Protein AF-A0A6A6K4L9-F1 (afdb_monomer_lite)

Structure (mmCIF, N/CA/C/O backbone):
data_AF-A0A6A6K4L9-F1
#
_entry.id   AF-A0A6A6K4L9-F1
#
loop_
_atom_site.group_PDB
_atom_site.id
_atom_site.type_symbol
_atom_site.label_atom_id
_atom_site.label_alt_id
_atom_site.label_comp_id
_atom_site.label_asym_id
_atom_site.label_entity_id
_atom_site.label_seq_id
_atom_site.pdbx_PDB_ins_code
_atom_site.Cartn_x
_atom_site.Cartn_y
_atom_site.Cartn_z
_atom_site.occupancy
_atom_site.B_iso_or_equiv
_atom_site.auth_seq_id
_atom_site.auth_comp_id
_atom_site.auth_asym_id
_atom_site.auth_atom_id
_atom_site.pdbx_PDB_model_num
ATOM 1 N N . MET A 1 1 ? -14.855 10.823 -20.346 1.00 33.44 1 MET A N 1
ATOM 2 C CA . MET A 1 1 ? -15.970 9.843 -20.300 1.00 33.44 1 MET A CA 1
ATOM 3 C C . MET A 1 1 ? -15.450 8.414 -20.137 1.00 33.44 1 MET A C 1
ATOM 5 O O . MET A 1 1 ? -16.093 7.649 -19.438 1.00 33.44 1 MET A O 1
ATOM 9 N N . GLU A 1 2 ? -14.275 8.076 -20.689 1.00 29.47 2 GLU A N 1
ATOM 10 C CA . GLU A 1 2 ? -13.601 6.783 -20.454 1.00 29.47 2 GLU A CA 1
ATOM 11 C C . GLU A 1 2 ? -12.981 6.641 -19.047 1.00 29.47 2 GLU A C 1
ATOM 13 O O . GLU A 1 2 ? -13.085 5.568 -18.462 1.00 29.47 2 GLU A O 1
ATOM 18 N N . GLU A 1 3 ? -12.452 7.716 -18.442 1.00 28.66 3 GLU A N 1
ATOM 19 C CA . GLU A 1 3 ? -11.963 7.697 -17.043 1.00 28.66 3 GLU A CA 1
ATOM 20 C C . GLU A 1 3 ? -13.057 7.320 -16.032 1.00 28.66 3 GLU A C 1
ATOM 22 O O . GLU A 1 3 ? -12.840 6.478 -15.167 1.00 28.66 3 GLU A O 1
ATOM 27 N N . LEU A 1 4 ? -14.272 7.866 -16.178 1.00 27.19 4 LEU A N 1
ATOM 28 C CA . LEU A 1 4 ? -15.389 7.552 -15.278 1.00 27.19 4 LEU A CA 1
ATOM 29 C C . LEU A 1 4 ? -15.864 6.098 -15.396 1.00 27.19 4 LEU A C 1
ATOM 31 O O . LEU A 1 4 ? -16.316 5.530 -14.407 1.00 27.19 4 LEU A O 1
ATOM 35 N N . MET A 1 5 ? -15.759 5.482 -16.577 1.00 29.97 5 MET A N 1
ATOM 36 C CA . MET A 1 5 ? -16.158 4.084 -16.770 1.00 29.97 5 MET A CA 1
ATOM 37 C C . MET A 1 5 ? -15.134 3.115 -16.158 1.00 29.97 5 MET A C 1
ATOM 39 O O . MET A 1 5 ? -15.512 2.055 -15.659 1.00 29.97 5 MET A O 1
ATOM 43 N N . MET A 1 6 ? -13.853 3.499 -16.138 1.00 38.72 6 MET A N 1
ATOM 44 C CA . MET A 1 6 ? -12.789 2.741 -15.475 1.00 38.72 6 MET A CA 1
ATOM 45 C C . MET A 1 6 ? -12.936 2.808 -13.948 1.00 38.72 6 MET A C 1
ATOM 47 O O . MET A 1 6 ? -12.938 1.769 -13.293 1.00 38.72 6 MET A O 1
ATOM 51 N N . VAL A 1 7 ? -13.187 4.004 -13.398 1.00 37.19 7 VAL A N 1
ATOM 52 C CA . VAL A 1 7 ? -13.438 4.219 -11.960 1.00 37.19 7 VAL A CA 1
ATOM 53 C C . VAL A 1 7 ? -14.695 3.475 -11.489 1.00 37.19 7 VAL A C 1
ATOM 55 O O . VAL A 1 7 ? -14.674 2.839 -10.437 1.00 37.19 7 VAL A O 1
ATOM 58 N N . LEU A 1 8 ? -15.775 3.467 -12.281 1.00 33.19 8 LEU A N 1
ATOM 59 C CA . LEU A 1 8 ? -17.018 2.770 -11.924 1.00 33.19 8 LEU A CA 1
ATOM 60 C C . LEU A 1 8 ? -16.868 1.237 -11.934 1.00 33.19 8 LEU A C 1
ATOM 62 O O . LEU A 1 8 ? -17.385 0.567 -11.039 1.00 33.19 8 LEU A O 1
ATOM 66 N N . ASN A 1 9 ? -16.123 0.677 -12.895 1.00 36.53 9 ASN A N 1
ATOM 67 C CA . ASN A 1 9 ? -15.806 -0.757 -12.910 1.00 36.53 9 ASN A CA 1
ATOM 68 C C . ASN A 1 9 ? -14.891 -1.159 -11.742 1.00 36.53 9 ASN A C 1
ATOM 70 O O . ASN A 1 9 ? -15.032 -2.256 -11.208 1.00 36.53 9 ASN A O 1
ATOM 74 N N . MET A 1 10 ? -13.994 -0.271 -11.306 1.00 43.19 10 MET A N 1
ATOM 75 C CA . MET A 1 10 ? -13.087 -0.510 -10.180 1.00 43.19 10 MET A CA 1
ATOM 76 C C . MET A 1 10 ? -13.813 -0.457 -8.822 1.00 43.19 10 MET A C 1
ATOM 78 O O . MET A 1 10 ? -13.573 -1.306 -7.966 1.00 43.19 10 MET A O 1
ATOM 82 N N . ILE A 1 11 ? -14.774 0.462 -8.653 1.00 41.47 11 ILE A N 1
ATOM 83 C CA . ILE A 1 11 ? -15.661 0.526 -7.474 1.00 41.47 11 ILE A CA 1
ATOM 84 C C . ILE A 1 11 ? -16.510 -0.753 -7.344 1.00 41.47 11 ILE A C 1
ATOM 86 O O . ILE A 1 11 ? -16.701 -1.258 -6.236 1.00 41.47 11 ILE A O 1
ATOM 90 N N . LEU A 1 12 ? -16.987 -1.318 -8.461 1.00 36.97 12 LEU A N 1
ATOM 91 C CA . LEU A 1 12 ? -17.800 -2.541 -8.450 1.00 36.97 12 LEU A CA 1
ATOM 92 C C . LEU A 1 12 ? -17.014 -3.773 -7.956 1.00 36.97 12 LEU A C 1
ATOM 94 O O . LEU A 1 12 ? -17.579 -4.614 -7.260 1.00 36.97 12 LEU A O 1
ATOM 98 N N . VAL A 1 13 ? -15.713 -3.864 -8.266 1.00 43.78 13 VAL A N 1
ATOM 99 C CA . VAL A 1 13 ? -14.834 -4.950 -7.784 1.00 43.78 13 VAL A CA 1
ATOM 100 C C . VAL A 1 13 ? -14.577 -4.829 -6.276 1.00 43.78 13 VAL A C 1
ATOM 102 O O . VAL A 1 13 ? -14.585 -5.836 -5.571 1.00 43.78 13 VAL A O 1
ATOM 105 N N . VAL A 1 14 ? -14.420 -3.606 -5.760 1.00 45.56 14 VAL A N 1
ATOM 106 C CA . VAL A 1 14 ? -14.185 -3.349 -4.328 1.00 45.56 14 VAL A CA 1
ATOM 107 C C . VAL A 1 14 ? -15.417 -3.687 -3.475 1.00 45.56 14 VAL A C 1
ATOM 109 O O . VAL A 1 14 ? -15.276 -4.343 -2.440 1.00 45.56 14 VAL A O 1
ATOM 112 N N . LEU A 1 15 ? -16.631 -3.350 -3.933 1.00 39.84 15 LEU A N 1
ATOM 113 C CA . LEU A 1 15 ? -17.889 -3.653 -3.225 1.00 39.84 15 LEU A CA 1
ATOM 114 C C . LEU A 1 15 ? -18.122 -5.158 -2.974 1.00 39.84 15 LEU A C 1
ATOM 116 O O . LEU A 1 15 ? -18.840 -5.514 -2.043 1.00 39.84 15 LEU A O 1
ATOM 120 N N . LEU A 1 16 ? -17.512 -6.047 -3.767 1.00 38.16 16 LEU A N 1
ATOM 121 C CA . LEU A 1 16 ? -17.666 -7.503 -3.633 1.00 38.16 16 LEU A CA 1
ATOM 122 C C . LEU A 1 16 ? -16.711 -8.147 -2.608 1.00 38.16 16 LEU A C 1
ATOM 124 O O . LEU A 1 16 ? -16.861 -9.329 -2.306 1.00 38.16 16 LEU A O 1
ATOM 128 N N . SER A 1 17 ? -15.739 -7.405 -2.067 1.00 46.94 17 SER A N 1
ATOM 129 C CA . SER A 1 17 ? -14.622 -7.963 -1.280 1.00 46.94 17 SER A CA 1
ATOM 130 C C . SER A 1 17 ? -14.788 -7.907 0.250 1.00 46.94 17 SER A C 1
ATOM 132 O O . SER A 1 17 ? -13.846 -8.201 0.984 1.00 46.94 17 SER A O 1
ATOM 134 N N . ILE A 1 18 ? -15.995 -7.609 0.752 1.00 48.50 18 ILE A N 1
ATOM 135 C CA . ILE A 1 18 ? -16.326 -7.553 2.191 1.00 48.50 18 ILE A CA 1
ATOM 136 C C . ILE A 1 18 ? -16.447 -8.976 2.785 1.00 48.50 18 ILE A C 1
ATOM 138 O O . ILE A 1 18 ? -17.523 -9.426 3.176 1.00 48.50 18 ILE A O 1
ATOM 142 N N . SER A 1 19 ? -15.346 -9.728 2.843 1.00 43.16 19 SER A N 1
ATOM 143 C CA . SER A 1 19 ? -15.259 -10.971 3.621 1.00 43.16 19 SER A CA 1
ATOM 144 C C . SER A 1 19 ? -13.890 -11.105 4.292 1.00 43.16 19 SER A C 1
ATOM 146 O O . SER A 1 19 ? -12.945 -10.424 3.911 1.00 43.16 19 SER A O 1
ATOM 148 N N . LEU A 1 20 ? -13.812 -11.974 5.305 1.00 42.41 20 LEU A N 1
ATOM 149 C CA . LEU A 1 20 ? -12.766 -12.083 6.338 1.00 42.41 20 LEU A CA 1
ATOM 150 C C . LEU A 1 20 ? -11.293 -12.106 5.863 1.00 42.41 20 LEU A C 1
ATOM 152 O O . LEU A 1 20 ? -10.407 -11.939 6.696 1.00 42.41 20 LEU A O 1
ATOM 156 N N . GLN A 1 21 ? -11.032 -12.300 4.568 1.00 51.22 21 GLN A N 1
ATOM 157 C CA . GLN A 1 21 ? -9.747 -12.105 3.891 1.00 51.22 21 GLN A CA 1
ATOM 158 C C . GLN A 1 21 ? -10.037 -11.535 2.493 1.00 51.22 21 GLN A C 1
ATOM 160 O O . GLN A 1 21 ? -10.567 -12.238 1.630 1.00 51.22 21 GLN A O 1
ATOM 165 N N . ALA A 1 22 ? -9.740 -10.254 2.267 1.00 57.28 22 ALA A N 1
ATOM 166 C CA . ALA A 1 22 ? -9.956 -9.624 0.968 1.00 57.28 22 ALA A CA 1
ATOM 167 C C . ALA A 1 22 ? -8.734 -9.864 0.072 1.00 57.28 22 ALA A C 1
ATOM 169 O O . ALA A 1 22 ? -7.631 -9.408 0.375 1.00 57.28 22 ALA A O 1
ATOM 170 N N . PHE A 1 23 ? -8.943 -10.580 -1.032 1.00 55.31 23 PHE A N 1
ATOM 171 C CA . PHE A 1 23 ? -7.978 -10.726 -2.117 1.00 55.31 23 PHE A CA 1
ATOM 172 C C . PHE A 1 23 ? -8.518 -10.025 -3.359 1.00 55.31 23 PHE A C 1
ATOM 174 O O . PHE A 1 23 ? -9.640 -10.299 -3.785 1.00 55.31 23 PHE A O 1
ATOM 181 N N . SER A 1 24 ? -7.703 -9.157 -3.955 1.00 59.72 24 SER A N 1
ATOM 182 C CA . SER A 1 24 ? -7.947 -8.642 -5.302 1.00 59.72 24 SER A CA 1
ATOM 183 C C . SER A 1 24 ? -6.915 -9.213 -6.268 1.00 59.72 24 SER A C 1
ATOM 185 O O . SER A 1 24 ? -5.708 -9.146 -6.005 1.00 59.72 24 SER A O 1
ATOM 187 N N . GLN A 1 25 ? -7.398 -9.789 -7.373 1.00 65.19 25 GLN A N 1
ATOM 188 C CA . GLN A 1 25 ? -6.565 -10.259 -8.475 1.00 65.19 25 GLN A CA 1
ATOM 189 C C . GLN A 1 25 ? -6.545 -9.211 -9.574 1.00 65.19 25 GLN A C 1
ATOM 191 O O . GLN A 1 25 ? -7.585 -8.885 -10.147 1.00 65.19 25 GLN A O 1
ATOM 196 N N . VAL A 1 26 ? -5.354 -8.743 -9.928 1.00 64.19 26 VAL A N 1
ATOM 197 C CA . VAL A 1 26 ? -5.185 -7.884 -11.100 1.00 64.19 26 VAL A CA 1
ATOM 198 C C . VAL A 1 26 ? -4.485 -8.695 -12.185 1.00 64.19 26 VAL A C 1
ATOM 200 O O . VAL A 1 26 ? -3.358 -9.153 -11.986 1.00 64.19 26 VAL A O 1
ATOM 203 N N . ALA A 1 27 ? -5.171 -8.917 -13.312 1.00 64.12 27 ALA A N 1
ATOM 204 C CA . ALA A 1 27 ? -4.616 -9.602 -14.480 1.00 64.12 27 ALA A CA 1
ATOM 205 C C . ALA A 1 27 ? -3.610 -8.687 -15.182 1.00 64.12 27 ALA A C 1
ATOM 207 O O . ALA A 1 27 ? -3.956 -7.575 -15.587 1.00 64.12 27 ALA A O 1
ATOM 208 N N . ILE A 1 28 ? -2.356 -9.131 -15.288 1.00 70.06 28 ILE A N 1
ATOM 209 C CA . ILE A 1 28 ? -1.252 -8.277 -15.719 1.00 70.06 28 ILE A CA 1
ATOM 210 C C . ILE A 1 28 ? -0.238 -9.067 -16.566 1.00 70.06 28 ILE A C 1
ATOM 212 O O . ILE A 1 28 ? -0.044 -10.266 -16.386 1.00 70.06 28 ILE A O 1
ATOM 216 N N . ALA A 1 29 ? 0.430 -8.394 -17.508 1.00 67.62 29 ALA A N 1
ATOM 217 C CA . ALA A 1 29 ? 1.485 -8.988 -18.320 1.00 67.62 29 ALA A CA 1
ATOM 218 C C . ALA A 1 29 ? 2.758 -9.281 -17.499 1.00 67.62 29 ALA A C 1
ATOM 220 O O . ALA A 1 29 ? 3.308 -8.408 -16.825 1.00 67.62 29 ALA A O 1
ATOM 221 N N . ILE A 1 30 ? 3.265 -10.512 -17.612 1.00 71.06 30 ILE A N 1
ATOM 222 C CA . ILE A 1 30 ? 4.522 -10.942 -16.981 1.00 71.06 30 ILE A CA 1
ATOM 223 C C . ILE A 1 30 ? 5.676 -10.054 -17.443 1.00 71.06 30 ILE A C 1
ATOM 225 O O . ILE A 1 30 ? 5.756 -9.647 -18.606 1.00 71.06 30 ILE A O 1
ATOM 229 N N . GLY A 1 31 ? 6.592 -9.766 -16.520 1.00 72.75 31 GLY A N 1
ATOM 230 C CA . GLY A 1 31 ? 7.788 -8.996 -16.824 1.00 72.75 31 GLY A CA 1
ATOM 231 C C . GLY A 1 31 ? 7.480 -7.550 -17.185 1.00 72.75 31 GLY A C 1
ATOM 232 O O . GLY A 1 31 ? 8.300 -6.951 -17.861 1.00 72.75 31 GLY A O 1
ATOM 233 N N . HIS A 1 32 ? 6.320 -7.024 -16.768 1.00 79.12 32 HIS A N 1
ATOM 234 C CA . HIS A 1 32 ? 5.958 -5.610 -16.838 1.00 79.12 32 HIS A CA 1
ATOM 235 C C . HIS A 1 32 ? 6.014 -4.961 -15.445 1.00 79.12 32 HIS A C 1
ATOM 237 O O . HIS A 1 32 ? 5.846 -5.638 -14.427 1.00 79.12 32 HIS A O 1
ATOM 243 N N . GLN A 1 33 ? 6.297 -3.655 -15.393 1.00 84.62 33 GLN A N 1
ATOM 244 C CA . GLN A 1 33 ? 6.251 -2.859 -14.161 1.00 84.62 33 GLN A CA 1
ATOM 245 C C . GLN A 1 33 ? 4.900 -2.166 -14.051 1.00 84.62 33 GLN A C 1
ATOM 247 O O . GLN A 1 33 ? 4.417 -1.588 -15.026 1.00 84.62 33 GLN A O 1
ATOM 252 N N . PHE A 1 34 ? 4.322 -2.205 -12.856 1.00 86.19 34 PHE A N 1
ATOM 253 C CA . PHE A 1 34 ? 3.054 -1.557 -12.549 1.00 86.19 34 PHE A CA 1
ATOM 254 C C . PHE A 1 34 ? 3.202 -0.664 -11.325 1.00 86.19 34 PHE A C 1
ATOM 256 O O . PHE A 1 34 ? 3.826 -1.066 -10.343 1.00 86.19 34 PHE A O 1
ATOM 263 N N . LEU A 1 35 ? 2.623 0.534 -11.399 1.00 89.12 35 LEU A N 1
ATOM 264 C CA . LEU A 1 35 ? 2.327 1.363 -10.240 1.00 89.12 35 LEU A CA 1
ATOM 265 C C . LEU A 1 35 ? 1.019 0.856 -9.642 1.00 89.12 35 LEU A C 1
ATOM 267 O O . LEU A 1 35 ? -0.033 0.988 -10.265 1.00 89.12 35 LEU A O 1
ATOM 271 N N . PHE A 1 36 ? 1.097 0.286 -8.450 1.00 91.06 36 PHE A N 1
ATOM 272 C CA . PHE A 1 36 ? -0.063 -0.026 -7.636 1.00 91.06 36 PHE A CA 1
ATOM 273 C C . PHE A 1 36 ? -0.340 1.131 -6.683 1.00 91.06 36 PHE A C 1
ATOM 275 O O . PHE A 1 36 ? 0.576 1.589 -5.998 1.00 91.06 36 PHE A O 1
ATOM 282 N N . ARG A 1 37 ? -1.600 1.566 -6.609 1.00 92.44 37 ARG A N 1
ATOM 283 C CA . ARG A 1 37 ? -2.088 2.547 -5.631 1.00 92.44 37 ARG A CA 1
ATOM 284 C C . ARG A 1 37 ? -3.274 1.942 -4.888 1.00 92.44 37 ARG A C 1
ATOM 286 O O . ARG A 1 37 ? -4.321 1.701 -5.482 1.00 92.44 37 ARG A O 1
ATOM 293 N N . ALA A 1 38 ? -3.087 1.665 -3.602 1.00 92.06 38 ALA A N 1
ATOM 294 C CA . ALA A 1 38 ? -4.145 1.208 -2.709 1.00 92.06 38 ALA A CA 1
ATOM 295 C C . ALA A 1 38 ? -4.655 2.400 -1.891 1.00 92.06 38 ALA A C 1
ATOM 297 O O . ALA A 1 38 ? -3.873 3.035 -1.179 1.00 92.06 38 ALA A O 1
ATOM 298 N N . GLY A 1 39 ? -5.941 2.719 -2.033 1.00 89.88 39 GLY A N 1
ATOM 299 C CA . GLY A 1 39 ? -6.604 3.833 -1.362 1.00 89.88 39 GLY A CA 1
ATOM 300 C C . GLY A 1 39 ? -7.532 3.369 -0.244 1.00 89.88 39 GLY A C 1
ATOM 301 O O . GLY A 1 39 ? -8.292 2.409 -0.400 1.00 89.88 39 GLY A O 1
ATOM 302 N N . PHE A 1 40 ? -7.491 4.088 0.875 1.00 88.12 40 PHE A N 1
ATOM 303 C CA . PHE A 1 40 ? -8.233 3.776 2.091 1.00 88.12 40 PHE A CA 1
ATOM 304 C C . PHE A 1 40 ? -8.959 5.015 2.607 1.00 88.12 40 PHE A C 1
ATOM 306 O O . PHE A 1 40 ? -8.341 5.988 3.034 1.00 88.12 40 PHE A O 1
ATOM 313 N N . TYR A 1 41 ? -10.286 4.956 2.608 1.00 87.50 41 TYR A N 1
ATOM 314 C CA . TYR A 1 41 ? -11.161 5.924 3.251 1.00 87.50 41 TYR A CA 1
ATOM 315 C C . TYR A 1 41 ? -12.196 5.177 4.094 1.00 87.50 41 TYR A C 1
ATOM 317 O O . TYR A 1 41 ? -13.069 4.501 3.551 1.00 87.50 41 TYR A O 1
ATOM 325 N N . TYR A 1 42 ? -12.081 5.259 5.424 1.00 84.94 42 TYR A N 1
ATOM 326 C CA . TYR A 1 42 ? -12.941 4.478 6.321 1.00 84.94 42 TYR A CA 1
ATOM 327 C C . TYR A 1 42 ? -14.414 4.886 6.208 1.00 84.94 42 TYR A C 1
ATOM 329 O O . TYR A 1 42 ? -15.289 4.024 6.195 1.00 84.94 42 TYR A O 1
ATOM 337 N N . GLY A 1 43 ? -14.703 6.192 6.145 1.00 82.75 43 GLY A N 1
ATOM 338 C CA . GLY A 1 43 ? -16.059 6.720 5.944 1.00 82.75 43 GLY A CA 1
ATOM 339 C C . GLY A 1 43 ? -17.119 6.235 6.943 1.00 82.75 43 GLY A C 1
ATOM 340 O O . GLY A 1 43 ? -18.305 6.422 6.692 1.00 82.75 43 GLY A O 1
ATOM 341 N N . ASN A 1 44 ? -16.711 5.596 8.047 1.00 84.00 44 ASN A N 1
ATOM 342 C CA . ASN A 1 44 ? -17.589 4.888 8.974 1.00 84.00 44 ASN A CA 1
ATOM 343 C C . ASN A 1 44 ? -18.531 3.876 8.284 1.00 84.00 44 ASN A C 1
ATOM 345 O O . ASN A 1 44 ? -19.716 3.809 8.611 1.00 84.00 44 ASN A O 1
ATOM 349 N N . TYR A 1 45 ? -18.019 3.104 7.316 1.00 80.25 45 TYR A N 1
ATOM 350 C CA . TYR A 1 45 ? -18.832 2.201 6.484 1.00 80.25 45 TYR A CA 1
ATOM 351 C C . TYR A 1 45 ? -19.624 1.142 7.278 1.00 80.25 45 TYR A C 1
ATOM 353 O O . TYR A 1 45 ? -20.657 0.668 6.808 1.00 80.25 45 TYR A O 1
ATOM 361 N N . ASP A 1 46 ? -19.146 0.766 8.467 1.00 82.12 46 ASP A N 1
ATOM 362 C CA . ASP A 1 46 ? -19.738 -0.246 9.352 1.00 82.12 46 ASP A CA 1
ATOM 363 C C . ASP A 1 46 ? -20.549 0.354 10.516 1.00 82.12 46 ASP A C 1
ATOM 365 O O . ASP A 1 46 ? -21.140 -0.380 11.308 1.00 82.12 46 ASP A O 1
ATOM 369 N N . GLY A 1 47 ? -20.592 1.685 10.636 1.00 87.44 47 GLY A N 1
ATOM 370 C CA . GLY A 1 47 ? -21.289 2.389 11.710 1.00 87.44 47 GLY A CA 1
ATOM 371 C C . GLY A 1 47 ? -20.634 2.281 13.094 1.00 87.44 47 GLY A C 1
ATOM 372 O O . GLY A 1 47 ? -21.216 2.770 14.064 1.00 87.44 47 GLY A O 1
ATOM 373 N N . LEU A 1 48 ? -19.446 1.680 13.221 1.00 89.00 48 LEU A N 1
ATOM 374 C CA . LEU A 1 48 ? -18.793 1.443 14.516 1.00 89.00 48 LEU A CA 1
ATOM 375 C C . LEU A 1 48 ? -17.962 2.629 15.013 1.00 89.00 48 LEU A C 1
ATOM 377 O O . LEU A 1 48 ? -17.577 2.662 16.181 1.00 89.00 48 LEU A O 1
ATOM 381 N N . SER A 1 49 ? -17.679 3.605 14.146 1.00 88.56 49 SER A N 1
ATOM 382 C CA . SER A 1 49 ? -16.784 4.741 14.415 1.00 88.56 49 SER A CA 1
ATOM 383 C C . SER A 1 49 ? -15.418 4.309 14.961 1.00 88.56 49 SER A C 1
ATOM 385 O O . SER A 1 49 ? -14.783 5.036 15.727 1.00 88.56 49 SER A O 1
ATOM 387 N N . LYS A 1 50 ? -14.966 3.112 14.576 1.00 88.75 50 LYS A N 1
ATOM 388 C CA . LYS A 1 50 ? -13.719 2.501 15.028 1.00 88.75 50 LYS A CA 1
ATOM 389 C C . LYS A 1 50 ? -12.911 2.063 13.801 1.00 88.75 50 LYS A C 1
ATOM 391 O O . LYS A 1 50 ? -12.999 0.902 13.405 1.00 88.75 50 LYS A O 1
ATOM 396 N N . PRO A 1 51 ? -12.134 2.979 13.195 1.00 88.38 51 PRO A N 1
ATOM 397 C CA . PRO A 1 51 ? -11.311 2.656 12.039 1.00 88.38 51 PRO A CA 1
ATOM 398 C C . PRO A 1 51 ? -10.313 1.532 12.378 1.00 88.38 51 PRO A C 1
ATOM 400 O O . PRO A 1 51 ? -9.615 1.654 13.389 1.00 88.38 51 PRO A O 1
ATOM 403 N N . PRO A 1 52 ? -10.231 0.466 11.565 1.00 90.50 52 PRO A N 1
ATOM 404 C CA . PRO A 1 52 ? -9.360 -0.673 11.827 1.00 90.50 52 PRO A CA 1
ATOM 405 C C . PRO A 1 52 ? -7.900 -0.422 11.427 1.00 90.50 52 PRO A C 1
ATOM 407 O O . PRO A 1 52 ? -7.600 0.444 10.599 1.00 90.50 52 PRO A O 1
ATOM 410 N N . SER A 1 53 ? -6.999 -1.245 11.957 1.00 92.69 53 SER A N 1
ATOM 411 C CA . SER A 1 53 ? -5.604 -1.338 11.507 1.00 92.69 53 SER A CA 1
ATOM 412 C C . SER A 1 53 ? -5.330 -2.735 10.953 1.00 92.69 53 SER A C 1
ATOM 414 O O . SER A 1 53 ? -5.824 -3.723 11.495 1.00 92.69 53 SER A O 1
ATOM 416 N N . PHE A 1 54 ? -4.568 -2.833 9.866 1.00 93.06 54 PHE A N 1
ATOM 417 C CA . PHE A 1 54 ? -4.288 -4.104 9.186 1.00 93.06 54 PHE A CA 1
ATOM 418 C C . PHE A 1 54 ? -3.031 -4.015 8.318 1.00 93.06 54 PHE A C 1
ATOM 420 O O . PHE A 1 54 ? -2.553 -2.925 7.999 1.00 93.06 54 PHE A O 1
ATOM 427 N N . ASN A 1 55 ? -2.482 -5.165 7.935 1.00 95.06 55 ASN A N 1
ATOM 428 C CA . ASN A 1 55 ? -1.360 -5.229 7.006 1.00 95.06 55 ASN A CA 1
ATOM 429 C C . ASN A 1 55 ? -1.869 -5.302 5.564 1.00 95.06 55 ASN A C 1
ATOM 431 O O . ASN A 1 55 ? -2.877 -5.937 5.264 1.00 95.06 55 ASN A O 1
ATOM 435 N N . LEU A 1 56 ? -1.148 -4.645 4.669 1.00 94.56 56 LEU A N 1
ATOM 436 C CA . LEU A 1 56 ? -1.322 -4.707 3.230 1.00 94.56 56 LEU A CA 1
ATOM 437 C C . LEU A 1 56 ? -0.167 -5.524 2.658 1.00 94.56 56 LEU A C 1
ATOM 439 O O . LEU A 1 56 ? 0.998 -5.260 2.967 1.00 94.56 56 LEU A O 1
ATOM 443 N N . GLU A 1 57 ? -0.482 -6.492 1.807 1.00 93.69 57 GLU A N 1
ATOM 444 C CA . GLU A 1 57 ? 0.506 -7.364 1.180 1.00 93.69 57 GLU A CA 1
ATOM 445 C C . GLU A 1 57 ? 0.301 -7.464 -0.330 1.00 93.69 57 GLU A C 1
ATOM 447 O O . GLU A 1 57 ? -0.821 -7.351 -0.828 1.00 93.69 57 GLU A O 1
ATOM 452 N N . ILE A 1 58 ? 1.391 -7.736 -1.053 1.00 89.69 58 ILE A N 1
ATOM 453 C CA . ILE A 1 58 ? 1.370 -8.114 -2.468 1.00 89.69 58 ILE A CA 1
ATOM 454 C C . ILE A 1 58 ? 2.113 -9.439 -2.678 1.00 89.69 58 ILE A C 1
ATOM 456 O O . ILE A 1 58 ? 3.261 -9.605 -2.260 1.00 89.69 58 ILE A O 1
ATOM 460 N N . ASP A 1 59 ? 1.461 -10.415 -3.304 1.00 87.31 59 ASP A N 1
ATOM 461 C CA . ASP A 1 59 ? 1.969 -11.779 -3.505 1.00 87.31 59 ASP A CA 1
ATOM 462 C C . ASP A 1 59 ? 2.539 -12.420 -2.216 1.00 87.31 59 ASP A C 1
ATOM 464 O O . ASP A 1 59 ? 3.552 -13.124 -2.261 1.00 87.31 59 ASP A O 1
ATOM 468 N N . GLY A 1 60 ? 1.929 -12.133 -1.058 1.00 88.31 60 GLY A N 1
ATOM 469 C CA . GLY A 1 60 ? 2.390 -12.594 0.262 1.00 88.31 60 GLY A CA 1
ATOM 470 C C . GLY A 1 60 ? 3.635 -11.877 0.803 1.00 88.31 60 GLY A C 1
ATOM 471 O O . GLY A 1 60 ? 4.292 -12.385 1.707 1.00 88.31 60 GLY A O 1
ATOM 472 N N . ASN A 1 61 ? 4.010 -10.730 0.227 1.00 90.75 61 ASN A N 1
ATOM 473 C CA . ASN A 1 61 ? 5.082 -9.869 0.726 1.00 90.75 61 ASN A CA 1
ATOM 474 C C . ASN A 1 61 ? 4.480 -8.620 1.364 1.00 90.75 61 ASN A C 1
ATOM 476 O O . ASN A 1 61 ? 3.600 -7.988 0.779 1.00 90.75 61 ASN A O 1
ATOM 480 N N . PHE A 1 62 ? 5.015 -8.226 2.517 1.00 93.25 62 PHE A N 1
ATOM 481 C CA . PHE A 1 62 ? 4.601 -7.013 3.213 1.00 93.25 62 PHE A CA 1
ATOM 482 C C . PHE A 1 62 ? 4.777 -5.766 2.333 1.00 93.25 62 PHE A C 1
ATOM 484 O O . PHE A 1 62 ? 5.868 -5.503 1.822 1.00 93.25 62 PHE A O 1
ATOM 491 N N . TRP A 1 63 ? 3.702 -4.993 2.186 1.00 94.62 63 TRP A N 1
ATOM 492 C CA . TRP A 1 63 ? 3.701 -3.687 1.532 1.00 94.62 63 TRP A CA 1
ATOM 493 C C . TRP A 1 63 ? 3.726 -2.576 2.580 1.00 94.62 63 TRP A C 1
ATOM 495 O O . TRP A 1 63 ? 4.646 -1.756 2.591 1.00 94.62 63 TRP A O 1
ATOM 505 N N . ALA A 1 64 ? 2.718 -2.535 3.449 1.00 95.19 64 ALA A N 1
ATOM 506 C CA . ALA A 1 64 ? 2.556 -1.486 4.448 1.00 95.19 64 ALA A CA 1
ATOM 507 C C . ALA A 1 64 ? 1.631 -1.936 5.582 1.00 95.19 64 ALA A C 1
ATOM 509 O O . ALA A 1 64 ? 0.831 -2.852 5.418 1.00 95.19 64 ALA A O 1
ATOM 510 N N . THR A 1 65 ? 1.688 -1.239 6.715 1.00 94.81 65 THR A N 1
ATOM 511 C CA . THR A 1 65 ? 0.617 -1.281 7.715 1.00 94.81 65 THR A CA 1
ATOM 512 C C . THR A 1 65 ? -0.305 -0.099 7.461 1.00 94.81 65 THR A C 1
ATOM 514 O O . THR A 1 65 ? 0.142 1.049 7.457 1.00 94.81 65 THR A O 1
ATOM 517 N N . VAL A 1 66 ? -1.583 -0.388 7.246 1.00 92.31 66 VAL A N 1
ATOM 518 C CA . VAL A 1 66 ? -2.630 0.615 7.087 1.00 92.31 66 VAL A CA 1
ATOM 519 C C . VAL A 1 66 ? -3.180 0.934 8.465 1.00 92.31 66 VAL A C 1
ATOM 521 O O . VAL A 1 66 ? -3.707 0.059 9.153 1.00 92.31 66 VAL A O 1
ATOM 524 N N . THR A 1 67 ? -3.088 2.202 8.854 1.00 89.25 67 THR A N 1
ATOM 525 C CA . THR A 1 67 ? -3.691 2.698 10.091 1.00 89.25 67 THR A CA 1
ATOM 526 C C . THR A 1 67 ? -4.834 3.631 9.725 1.00 89.25 67 THR A C 1
ATOM 528 O O . THR A 1 67 ? -4.620 4.813 9.448 1.00 89.25 67 THR A O 1
ATOM 531 N N . ALA A 1 68 ? -6.067 3.119 9.710 1.00 76.12 68 ALA A N 1
ATOM 532 C CA . ALA A 1 68 ? -7.218 3.903 9.261 1.00 76.12 68 ALA A CA 1
ATOM 533 C C . ALA A 1 68 ? -7.582 5.053 10.220 1.00 76.12 68 ALA A C 1
ATOM 535 O O . ALA A 1 68 ? -8.363 5.927 9.869 1.00 76.12 68 ALA A O 1
ATOM 536 N N . ASN A 1 69 ? -6.981 5.128 11.413 1.00 68.44 69 ASN A N 1
ATOM 537 C CA . ASN A 1 69 ? -7.104 6.305 12.282 1.00 68.44 69 ASN A CA 1
ATOM 538 C C . ASN A 1 69 ? -6.519 7.587 11.652 1.00 68.44 69 ASN A C 1
ATOM 540 O O . ASN A 1 69 ? -6.927 8.693 12.009 1.00 68.44 69 ASN A O 1
ATOM 544 N N . SER A 1 70 ? -5.593 7.457 10.698 1.00 57.88 70 SER A N 1
ATOM 545 C CA . SER A 1 70 ? -4.980 8.583 9.993 1.00 57.88 70 SER A CA 1
ATOM 546 C C . SER A 1 70 ? -5.936 9.244 8.995 1.00 57.88 70 SER A C 1
ATOM 548 O O . SER A 1 70 ? -5.756 10.417 8.679 1.00 57.88 70 SER A O 1
ATOM 550 N N . THR A 1 71 ? -7.037 8.575 8.619 1.00 57.38 71 THR A N 1
ATOM 551 C CA . THR A 1 71 ? -8.138 9.195 7.858 1.00 57.38 71 THR A CA 1
ATOM 552 C C . THR A 1 71 ? -9.026 10.093 8.732 1.00 57.38 71 THR A C 1
ATOM 554 O O . THR A 1 71 ? -10.054 10.577 8.264 1.00 57.38 71 THR A O 1
ATOM 557 N N . SER A 1 72 ? -8.688 10.318 10.009 1.00 54.09 72 SER A N 1
ATOM 558 C CA . SER A 1 72 ? -9.440 11.205 10.919 1.00 54.09 72 SER A CA 1
ATOM 559 C C . SER A 1 72 ? -9.511 12.659 10.442 1.00 54.09 72 SER A C 1
ATOM 561 O O . SER A 1 72 ? -10.452 13.364 10.795 1.00 54.09 72 SER A O 1
ATOM 563 N N . ASN A 1 73 ? -8.587 13.081 9.573 1.00 61.81 73 ASN A N 1
ATOM 564 C CA . ASN A 1 73 ? -8.643 14.373 8.882 1.00 61.81 73 ASN A CA 1
ATOM 565 C C . ASN A 1 73 ? -9.600 14.380 7.676 1.00 61.81 73 ASN A C 1
ATOM 567 O O . ASN A 1 73 ? -9.600 15.335 6.909 1.00 61.81 73 ASN A O 1
ATOM 571 N N . ASN A 1 74 ? -10.413 13.332 7.509 1.00 68.38 74 ASN A N 1
ATOM 572 C CA . ASN A 1 74 ? -11.354 13.153 6.405 1.00 68.38 74 ASN A CA 1
ATOM 573 C C . ASN A 1 74 ? -10.702 13.002 5.018 1.00 68.38 74 ASN A C 1
ATOM 575 O O . ASN A 1 74 ? -11.405 13.062 4.011 1.00 68.38 74 ASN A O 1
ATOM 579 N N . GLU A 1 75 ? -9.394 12.748 4.981 1.00 76.50 75 GLU A N 1
ATOM 580 C CA . GLU A 1 75 ? -8.624 12.527 3.758 1.00 76.50 75 GLU A CA 1
ATOM 581 C C . GLU A 1 75 ? -8.360 11.031 3.529 1.00 76.50 75 GLU A C 1
ATOM 583 O O . GLU A 1 75 ? -8.103 10.297 4.495 1.00 76.50 75 GLU A O 1
ATOM 588 N N . PRO A 1 76 ? -8.406 10.552 2.273 1.00 83.31 76 PRO A N 1
ATOM 589 C CA . PRO A 1 76 ? -7.971 9.206 1.930 1.00 83.31 76 PRO A CA 1
ATOM 590 C C . PRO A 1 76 ? -6.477 9.000 2.202 1.00 83.31 76 PRO A C 1
ATOM 592 O O . PRO A 1 76 ? -5.648 9.877 1.961 1.00 83.31 76 PRO A O 1
ATOM 595 N N . VAL A 1 77 ? -6.119 7.799 2.644 1.00 87.56 77 VAL A N 1
ATOM 596 C CA . VAL A 1 77 ? -4.725 7.361 2.766 1.00 87.56 77 VAL A CA 1
ATOM 597 C C . VAL A 1 77 ? -4.376 6.519 1.552 1.00 87.56 77 VAL A C 1
ATOM 599 O O . VAL A 1 77 ? -5.118 5.601 1.202 1.00 87.56 77 VAL A O 1
ATOM 602 N N . TYR A 1 78 ? -3.233 6.807 0.932 1.00 89.56 78 TYR A N 1
ATOM 603 C CA . TYR A 1 78 ? -2.729 6.047 -0.204 1.00 89.56 78 TYR A CA 1
ATOM 604 C C . TYR A 1 78 ? -1.410 5.367 0.134 1.00 89.56 78 TYR A C 1
ATOM 606 O O . TYR A 1 78 ? -0.486 5.990 0.658 1.00 89.56 78 TYR A O 1
ATOM 614 N N . HIS A 1 79 ? -1.306 4.099 -0.245 1.00 94.19 79 HIS A N 1
ATOM 615 C CA . HIS A 1 79 ? -0.038 3.395 -0.340 1.00 94.19 79 HIS A CA 1
ATOM 616 C C . HIS A 1 79 ? 0.263 3.140 -1.812 1.00 94.19 79 HIS A C 1
ATOM 618 O O . HIS A 1 79 ? -0.550 2.562 -2.532 1.00 94.19 79 HIS A O 1
ATOM 624 N N . GLU A 1 80 ? 1.435 3.589 -2.257 1.00 94.19 80 GLU A N 1
ATOM 625 C CA . GLU A 1 80 ? 1.910 3.417 -3.627 1.00 94.19 80 GLU A CA 1
ATOM 626 C C . GLU A 1 80 ? 3.131 2.495 -3.652 1.00 94.19 80 GLU A C 1
ATOM 628 O O . GLU A 1 80 ? 4.039 2.610 -2.819 1.00 94.19 80 GLU A O 1
ATOM 633 N N . MET A 1 81 ? 3.169 1.593 -4.629 1.00 93.12 81 MET A N 1
ATOM 634 C CA . MET A 1 81 ? 4.376 0.848 -4.957 1.00 93.12 81 MET A CA 1
ATOM 635 C C . MET A 1 81 ? 4.542 0.664 -6.453 1.00 93.12 81 MET A C 1
ATOM 637 O O . MET A 1 81 ? 3.572 0.532 -7.191 1.00 93.12 81 MET A O 1
ATOM 641 N N . ILE A 1 82 ? 5.789 0.549 -6.886 1.00 90.50 82 ILE A N 1
ATOM 642 C CA . ILE A 1 82 ? 6.123 -0.004 -8.189 1.00 90.50 82 ILE A CA 1
ATOM 643 C C . ILE A 1 82 ? 6.557 -1.441 -7.974 1.00 90.50 82 ILE A C 1
ATOM 645 O O . ILE A 1 82 ? 7.483 -1.713 -7.205 1.00 90.50 82 ILE A O 1
ATOM 649 N N . TYR A 1 83 ? 5.895 -2.350 -8.676 1.00 88.25 83 TYR A N 1
ATOM 650 C CA . TYR A 1 83 ? 6.109 -3.781 -8.550 1.00 88.25 83 TYR A CA 1
ATOM 651 C C . TYR A 1 83 ? 6.327 -4.410 -9.920 1.00 88.25 83 TYR A C 1
ATOM 653 O O . TYR A 1 83 ? 5.653 -4.064 -10.895 1.00 88.25 83 TYR A O 1
ATOM 661 N N . MET A 1 84 ? 7.287 -5.334 -10.001 1.00 85.88 84 MET A N 1
ATOM 662 C CA . MET A 1 84 ? 7.498 -6.133 -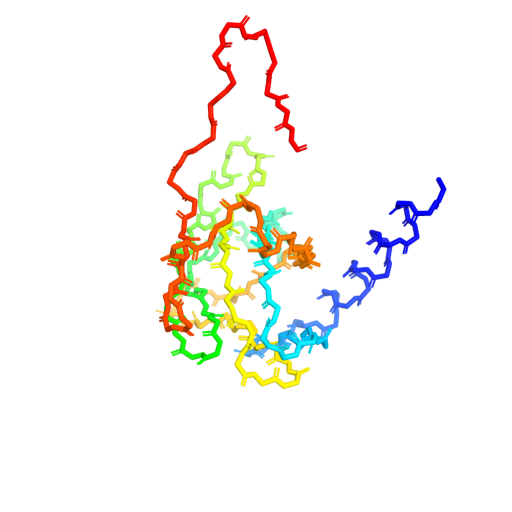11.203 1.00 85.88 84 MET A CA 1
ATOM 663 C C . MET A 1 84 ? 6.685 -7.418 -11.116 1.00 85.88 84 MET A C 1
ATOM 665 O O . MET A 1 84 ? 6.807 -8.192 -10.168 1.00 85.88 84 MET A O 1
ATOM 669 N N . ILE A 1 85 ? 5.886 -7.656 -12.146 1.00 82.31 85 ILE A N 1
ATOM 670 C CA . ILE A 1 85 ? 4.918 -8.743 -12.175 1.00 82.31 85 ILE A CA 1
ATOM 671 C C . ILE A 1 85 ? 5.617 -10.063 -12.498 1.00 82.31 85 ILE A C 1
ATOM 673 O O . ILE A 1 85 ? 6.227 -10.227 -13.560 1.00 82.31 85 ILE A O 1
ATOM 677 N N . LYS A 1 86 ? 5.536 -11.003 -11.550 1.00 77.25 86 LYS A N 1
ATOM 678 C CA . LYS A 1 86 ? 6.239 -12.299 -11.588 1.00 77.25 86 LYS A CA 1
ATOM 679 C C . LYS A 1 86 ? 5.384 -13.441 -12.140 1.00 77.25 86 LYS A C 1
ATOM 681 O O . LYS A 1 86 ? 5.925 -14.489 -12.484 1.00 77.25 86 LYS A O 1
ATOM 686 N N . ARG A 1 87 ? 4.064 -13.261 -12.179 1.00 79.00 87 ARG A N 1
ATOM 687 C CA . ARG A 1 87 ? 3.063 -14.241 -12.625 1.00 79.00 87 ARG A CA 1
ATOM 688 C C . ARG A 1 87 ? 2.075 -13.559 -13.572 1.00 79.00 87 ARG A C 1
ATOM 690 O O . ARG A 1 87 ? 2.203 -12.377 -13.845 1.00 79.00 87 ARG A O 1
ATOM 697 N N . ASP A 1 88 ? 1.108 -14.294 -14.090 1.00 78.31 88 ASP A N 1
ATOM 6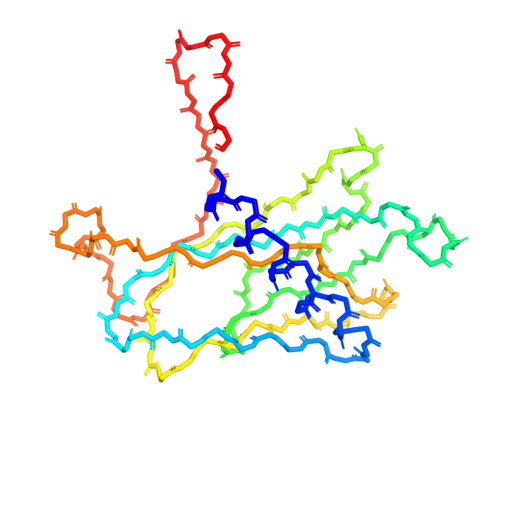98 C CA . ASP A 1 88 ? -0.004 -13.767 -14.898 1.00 78.31 88 ASP A CA 1
ATOM 699 C C . ASP A 1 88 ? -0.971 -12.853 -14.115 1.00 78.31 88 ASP A C 1
ATOM 701 O O . ASP A 1 88 ? -1.867 -12.227 -14.685 1.00 78.31 88 ASP A O 1
ATOM 705 N N . SER A 1 89 ? -0.789 -12.761 -12.799 1.00 76.50 89 SER A N 1
ATOM 706 C CA . SER A 1 89 ? -1.555 -11.896 -11.915 1.00 76.50 89 SER A CA 1
ATOM 707 C C . SER A 1 89 ? -0.739 -11.454 -10.702 1.00 76.50 89 SER A C 1
ATOM 709 O O . SER A 1 89 ? 0.240 -12.107 -10.332 1.00 76.50 89 SER A O 1
ATOM 711 N N . ALA A 1 90 ? -1.159 -10.348 -10.087 1.00 81.94 90 ALA A N 1
ATOM 712 C CA . ALA A 1 90 ? -0.719 -9.936 -8.756 1.00 81.94 90 ALA A CA 1
ATOM 713 C C . ALA A 1 90 ? -1.856 -10.131 -7.748 1.00 81.94 90 ALA A C 1
ATOM 715 O O . ALA A 1 90 ? -3.016 -9.833 -8.055 1.00 81.94 90 ALA A O 1
ATOM 716 N N . GLN A 1 91 ? -1.512 -10.615 -6.554 1.00 86.50 91 GLN A N 1
ATOM 717 C CA . GLN A 1 91 ? -2.439 -10.806 -5.443 1.00 86.50 91 GLN A CA 1
ATOM 718 C C . GLN A 1 91 ? -2.228 -9.733 -4.385 1.00 86.50 91 GLN A C 1
ATOM 720 O O . GLN A 1 91 ? -1.212 -9.745 -3.701 1.00 86.50 91 GLN A O 1
ATOM 725 N N . VAL A 1 92 ? -3.205 -8.843 -4.214 1.00 87.62 92 VAL A N 1
ATOM 726 C CA . VAL A 1 92 ? -3.223 -7.895 -3.091 1.00 87.62 92 VAL A CA 1
ATOM 727 C C . VAL A 1 92 ? -4.060 -8.484 -1.964 1.00 87.62 92 VAL A C 1
ATOM 729 O O . VAL A 1 92 ? -5.195 -8.892 -2.211 1.00 87.62 92 VAL A O 1
ATOM 732 N N . CYS A 1 93 ? -3.497 -8.548 -0.756 1.00 90.00 93 CYS A N 1
ATOM 733 C CA . CYS A 1 93 ? -4.132 -9.123 0.430 1.00 90.00 93 CYS A CA 1
ATOM 734 C C . CYS A 1 93 ? -4.214 -8.092 1.561 1.00 90.00 93 CYS A C 1
ATOM 736 O O . CYS A 1 93 ? -3.274 -7.321 1.769 1.00 90.00 93 CYS A O 1
ATOM 738 N N . LEU A 1 94 ? -5.332 -8.101 2.289 1.00 91.94 94 LEU A N 1
ATOM 739 C CA . LEU A 1 94 ? -5.505 -7.356 3.534 1.00 91.94 94 LEU A CA 1
ATOM 740 C C . LEU A 1 94 ? -5.458 -8.334 4.714 1.00 91.94 94 LEU A C 1
ATOM 742 O O . LEU A 1 94 ? -6.391 -9.114 4.917 1.00 91.94 94 LEU A O 1
ATOM 746 N N . ASP A 1 95 ? -4.375 -8.297 5.481 1.00 90.81 95 ASP A N 1
ATOM 747 C CA . ASP A 1 95 ? -4.133 -9.195 6.607 1.00 90.81 95 ASP A CA 1
ATOM 748 C C . ASP A 1 95 ? -4.597 -8.571 7.933 1.00 90.81 95 ASP A C 1
ATOM 750 O O . ASP A 1 95 ? -4.170 -7.486 8.339 1.00 90.81 95 ASP A O 1
ATOM 754 N N . ASN A 1 96 ? -5.517 -9.264 8.603 1.00 89.25 96 ASN A N 1
ATOM 755 C CA . ASN A 1 96 ? -6.135 -8.800 9.836 1.00 89.25 96 ASN A CA 1
ATOM 756 C C . ASN A 1 96 ? -5.228 -9.069 11.042 1.00 89.25 96 ASN A C 1
ATOM 758 O O . ASN A 1 96 ? -5.074 -10.208 11.479 1.00 89.25 96 ASN A O 1
ATOM 762 N N . ILE A 1 97 ? -4.736 -7.996 11.659 1.00 91.69 97 ILE A N 1
ATOM 763 C CA . ILE A 1 97 ? -3.877 -8.057 12.851 1.00 91.69 97 ILE A CA 1
ATOM 764 C C . ILE A 1 97 ? -4.654 -8.071 14.182 1.00 91.69 97 ILE A C 1
ATOM 766 O O . ILE A 1 97 ? -4.068 -7.895 15.248 1.00 91.69 97 ILE A O 1
ATOM 770 N N . GLY A 1 98 ? -5.974 -8.265 14.140 1.00 89.38 98 GLY A N 1
ATOM 771 C CA . GLY A 1 98 ? -6.857 -8.314 15.308 1.00 89.38 98 GLY A CA 1
ATOM 772 C C . GLY A 1 98 ? -7.521 -6.983 15.675 1.00 89.38 98 GLY A C 1
ATOM 773 O O . GLY A 1 98 ? -8.172 -6.905 16.717 1.00 89.38 98 GLY A O 1
ATOM 774 N N . ASP A 1 99 ? -7.401 -5.949 14.837 1.00 88.62 99 ASP A N 1
ATOM 775 C CA . ASP A 1 99 ? -7.959 -4.611 15.083 1.0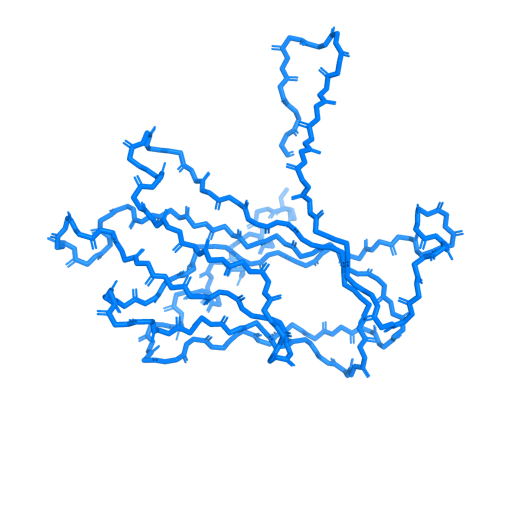0 88.62 99 ASP A CA 1
ATOM 7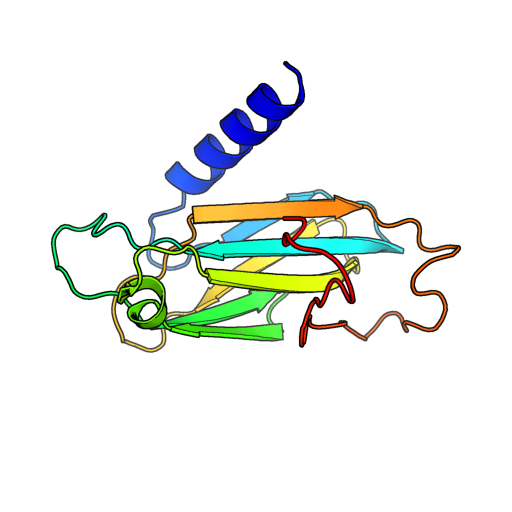76 C C . ASP A 1 99 ? -9.082 -4.255 14.097 1.00 88.62 99 ASP A C 1
ATOM 778 O O . ASP A 1 99 ? -9.025 -3.250 13.401 1.00 88.62 99 ASP A O 1
ATOM 782 N N . GLY A 1 100 ? -10.125 -5.089 14.036 1.00 86.44 100 GLY A N 1
ATOM 783 C CA . GLY A 1 100 ? -11.325 -4.855 13.220 1.00 86.44 100 GLY A CA 1
ATOM 784 C C . GLY A 1 100 ? -11.324 -5.591 11.877 1.00 86.44 100 GLY A C 1
ATOM 785 O O . GLY A 1 100 ? -10.625 -6.588 11.712 1.00 86.44 100 GLY A O 1
ATOM 786 N N . ILE A 1 101 ? -12.177 -5.160 10.942 1.00 87.00 101 ILE A N 1
ATOM 787 C CA . ILE A 1 101 ? -12.326 -5.789 9.619 1.00 87.00 101 ILE A CA 1
ATOM 788 C C . ILE A 1 101 ? -11.545 -4.962 8.591 1.00 87.00 101 ILE A C 1
ATOM 790 O O . ILE A 1 101 ? -11.895 -3.796 8.385 1.00 87.00 101 ILE A O 1
ATOM 794 N N . PRO A 1 102 ? -10.513 -5.528 7.937 1.00 89.12 102 PRO A N 1
ATOM 795 C CA . PRO A 1 102 ? -9.787 -4.825 6.890 1.00 89.12 102 PRO A CA 1
ATOM 796 C C . PRO A 1 102 ? -10.703 -4.393 5.746 1.00 89.12 102 PRO A C 1
ATOM 798 O O . PRO A 1 102 ? -11.652 -5.092 5.394 1.00 89.12 102 PRO A O 1
ATOM 801 N N . PHE A 1 103 ? -10.397 -3.251 5.142 1.00 86.19 103 PHE A N 1
ATOM 802 C CA . PHE A 1 103 ? -11.156 -2.705 4.023 1.00 86.19 103 PHE A CA 1
ATOM 803 C C . PHE A 1 103 ? -10.206 -2.067 3.014 1.00 86.19 103 PHE A C 1
ATOM 805 O O . PHE A 1 103 ? -9.093 -1.681 3.353 1.00 86.19 103 PHE A O 1
ATOM 812 N N . ILE A 1 104 ? -10.657 -1.923 1.776 1.00 87.25 104 ILE A N 1
ATOM 813 C CA . ILE A 1 104 ? -9.976 -1.148 0.742 1.00 87.25 104 ILE A CA 1
ATOM 814 C C . ILE A 1 104 ? -11.036 -0.338 0.008 1.00 87.25 104 ILE A C 1
ATOM 816 O O . ILE A 1 104 ? -12.147 -0.823 -0.180 1.00 87.25 104 ILE A O 1
ATOM 820 N N . SER A 1 105 ? -10.731 0.906 -0.349 1.00 85.25 105 SER A N 1
ATOM 821 C CA . SER A 1 105 ? -11.670 1.793 -1.048 1.00 85.25 105 SER A CA 1
ATOM 822 C C . SER A 1 105 ? -11.374 1.847 -2.544 1.00 85.25 105 SER A C 1
ATOM 824 O O . SER A 1 105 ? -12.296 1.894 -3.355 1.00 85.25 105 SER A O 1
ATOM 826 N N . SER A 1 106 ? -10.094 1.799 -2.918 1.00 84.56 106 SER A N 1
ATOM 827 C CA . SER A 1 106 ? -9.652 1.717 -4.308 1.00 84.56 106 SER A CA 1
ATOM 828 C C . SER A 1 106 ? -8.380 0.881 -4.434 1.00 84.56 106 SER A C 1
ATOM 830 O O . SER A 1 106 ? -7.526 0.880 -3.546 1.00 84.56 106 SER A O 1
ATOM 832 N N . LEU A 1 107 ? -8.252 0.166 -5.551 1.00 86.69 107 LEU A N 1
ATOM 833 C CA . LEU A 1 107 ? -7.005 -0.466 -5.964 1.00 86.69 107 LEU A CA 1
ATOM 834 C C . LEU A 1 107 ? -6.783 -0.189 -7.444 1.00 86.69 107 LEU A C 1
ATOM 836 O O . LEU A 1 107 ? -7.491 -0.731 -8.289 1.00 86.69 107 LEU A O 1
ATOM 840 N N . GLU A 1 108 ? -5.788 0.633 -7.740 1.00 85.56 108 GLU A N 1
ATOM 841 C CA . GLU A 1 108 ? -5.398 0.993 -9.099 1.00 85.56 108 GLU A CA 1
ATOM 842 C C . GLU A 1 108 ? -4.101 0.282 -9.468 1.00 85.56 108 GLU A C 1
ATOM 844 O O . GLU A 1 108 ? -3.200 0.141 -8.637 1.00 85.56 108 GLU A O 1
ATOM 849 N N . ALA A 1 109 ? -3.999 -0.145 -10.724 1.00 86.88 109 ALA A N 1
ATOM 850 C CA . ALA A 1 109 ? -2.796 -0.740 -11.284 1.00 86.88 109 ALA A CA 1
ATOM 851 C C . ALA A 1 109 ? -2.525 -0.133 -12.662 1.00 86.88 109 ALA A C 1
ATOM 853 O O . ALA A 1 109 ? -3.218 -0.429 -13.636 1.00 86.88 109 ALA A O 1
ATOM 854 N N . THR A 1 110 ? -1.489 0.696 -12.744 1.00 86.62 110 THR A N 1
ATOM 855 C CA . THR A 1 110 ? -1.134 1.428 -13.963 1.00 86.62 110 THR A CA 1
ATOM 856 C C . THR A 1 110 ? 0.181 0.906 -14.518 1.00 86.62 110 THR A C 1
ATOM 858 O O . THR A 1 110 ? 1.193 0.881 -13.817 1.00 86.62 110 THR A O 1
ATOM 861 N N . ALA A 1 111 ? 0.187 0.499 -15.788 1.00 84.56 111 ALA A N 1
ATOM 862 C CA . ALA A 1 111 ? 1.402 0.050 -16.460 1.00 84.56 111 ALA A CA 1
ATOM 863 C C . ALA A 1 111 ? 2.421 1.198 -16.570 1.00 84.56 111 ALA A C 1
ATOM 865 O O . ALA A 1 111 ? 2.075 2.308 -16.972 1.00 84.56 111 ALA A O 1
ATOM 866 N N . ILE A 1 112 ? 3.687 0.920 -16.255 1.00 84.19 112 ILE A N 1
ATOM 867 C CA . ILE A 1 112 ? 4.799 1.867 -16.408 1.00 84.19 112 ILE A CA 1
ATOM 868 C C . ILE A 1 112 ? 5.663 1.453 -17.603 1.00 84.19 112 ILE A C 1
ATOM 870 O O . ILE A 1 112 ? 5.946 0.268 -17.799 1.00 84.19 112 ILE A O 1
ATOM 874 N N . ASP A 1 113 ? 6.142 2.434 -18.376 1.00 79.19 113 ASP A N 1
ATOM 875 C CA . ASP A 1 113 ? 7.170 2.195 -19.392 1.00 79.19 113 ASP A CA 1
ATOM 876 C C . ASP A 1 113 ? 8.503 1.790 -18.739 1.00 79.19 113 ASP A C 1
ATOM 878 O O . ASP A 1 113 ? 9.311 2.611 -18.290 1.00 79.19 113 ASP A O 1
ATOM 882 N N . MET A 1 114 ? 8.742 0.482 -18.723 1.00 68.06 114 MET A N 1
ATOM 883 C CA . MET A 1 114 ? 9.925 -0.132 -18.128 1.00 68.06 114 MET A CA 1
ATOM 884 C C . MET A 1 114 ? 11.241 0.296 -18.772 1.00 68.06 114 MET A C 1
ATOM 886 O O . MET A 1 114 ? 12.295 0.177 -18.144 1.00 68.06 114 MET A O 1
ATOM 890 N N . ARG A 1 115 ? 11.225 0.737 -20.039 1.00 64.69 115 ARG A N 1
ATOM 891 C CA . ARG A 1 115 ? 12.473 1.004 -20.770 1.00 64.69 115 ARG A CA 1
ATOM 892 C C . ARG A 1 115 ? 13.178 2.253 -20.251 1.00 64.69 115 ARG A C 1
ATOM 894 O O . ARG A 1 115 ? 14.402 2.345 -20.373 1.00 64.69 115 ARG A O 1
ATOM 901 N N . ASN A 1 116 ? 12.421 3.177 -19.660 1.00 68.06 116 ASN A N 1
ATOM 902 C CA . ASN A 1 116 ? 12.880 4.540 -19.424 1.00 68.06 116 ASN A CA 1
ATOM 903 C C . ASN A 1 116 ? 12.783 4.999 -17.962 1.00 68.06 116 ASN A C 1
ATOM 905 O O . ASN A 1 116 ? 13.647 5.762 -17.538 1.00 68.06 116 ASN A O 1
ATOM 909 N N . THR A 1 117 ? 11.806 4.533 -17.175 1.00 73.19 117 THR A N 1
ATOM 910 C CA . THR A 1 117 ? 11.543 5.141 -15.854 1.00 73.19 117 THR A CA 1
ATOM 911 C C . THR A 1 117 ? 12.338 4.498 -14.715 1.00 73.19 117 THR A C 1
ATOM 913 O O . THR A 1 117 ? 12.999 5.199 -13.953 1.00 73.19 117 THR A O 1
ATOM 916 N N . TYR A 1 118 ? 12.339 3.162 -14.618 1.00 78.00 118 TYR A N 1
ATOM 917 C CA . TYR A 1 118 ? 12.976 2.421 -13.514 1.00 78.00 118 TYR A CA 1
ATOM 918 C C . TYR A 1 118 ? 13.852 1.268 -14.017 1.00 78.00 118 TYR A C 1
ATOM 920 O O . TYR A 1 118 ? 13.736 0.126 -13.578 1.00 78.00 118 TYR A O 1
ATOM 928 N N . ARG A 1 119 ? 14.759 1.562 -14.954 1.00 76.44 119 ARG A N 1
ATOM 929 C CA . ARG A 1 119 ? 15.592 0.545 -15.627 1.00 76.44 119 ARG A CA 1
ATOM 930 C C . ARG A 1 119 ? 16.555 -0.207 -14.697 1.00 76.44 119 ARG A C 1
ATOM 932 O O . ARG A 1 119 ? 16.978 -1.308 -15.024 1.00 76.44 119 ARG A O 1
ATOM 939 N N . LEU A 1 120 ? 16.921 0.392 -13.562 1.00 79.56 120 LEU A N 1
ATOM 940 C CA . LEU A 1 120 ? 17.813 -0.217 -12.565 1.00 79.56 120 LEU A CA 1
ATOM 941 C C . LEU A 1 120 ? 17.067 -1.070 -11.528 1.00 79.56 120 LEU A C 1
ATOM 943 O O . LEU A 1 120 ? 17.692 -1.636 -10.638 1.00 79.56 120 LEU A O 1
ATOM 947 N N . MET A 1 121 ? 15.738 -1.145 -11.616 1.00 78.44 121 MET A N 1
ATOM 948 C CA . MET A 1 121 ? 14.939 -1.973 -10.726 1.00 78.44 121 MET A CA 1
ATOM 949 C C . MET A 1 121 ? 15.096 -3.447 -11.111 1.00 78.44 121 MET A C 1
ATOM 951 O O . MET A 1 121 ? 14.712 -3.862 -12.206 1.00 78.44 121 MET A O 1
ATOM 955 N N . GLU A 1 122 ? 15.649 -4.244 -10.200 1.00 73.81 122 GLU A N 1
ATOM 956 C CA . GLU A 1 122 ? 15.766 -5.690 -10.378 1.00 73.81 122 GLU A CA 1
ATOM 957 C C . GLU A 1 122 ? 14.404 -6.393 -10.265 1.00 73.81 122 GLU A C 1
ATOM 959 O O . GLU A 1 122 ? 13.460 -5.902 -9.647 1.00 73.81 122 GLU A O 1
ATOM 964 N N . ASN A 1 123 ? 14.314 -7.603 -10.820 1.00 70.12 123 ASN A N 1
ATOM 965 C CA . ASN A 1 123 ? 13.078 -8.394 -10.885 1.00 70.12 123 ASN A CA 1
ATOM 966 C C . ASN A 1 123 ? 12.540 -8.903 -9.534 1.00 70.12 123 ASN A C 1
ATOM 968 O O . ASN A 1 123 ? 11.437 -9.449 -9.466 1.00 70.12 123 ASN A O 1
ATOM 972 N N . LYS A 1 124 ? 13.308 -8.741 -8.456 1.00 72.81 124 LYS A N 1
ATOM 973 C CA . LYS A 1 124 ? 12.931 -9.131 -7.091 1.00 72.81 124 LYS A CA 1
ATOM 974 C C . LYS A 1 124 ? 12.680 -7.941 -6.173 1.00 72.81 124 LYS A C 1
ATOM 976 O O . LYS A 1 124 ? 12.370 -8.155 -5.005 1.00 72.81 124 LYS A O 1
ATOM 981 N N . THR A 1 125 ? 12.779 -6.725 -6.691 1.00 79.12 125 THR A N 1
ATOM 982 C CA . THR A 1 125 ? 12.664 -5.505 -5.896 1.00 79.12 125 THR A CA 1
ATOM 983 C C . THR A 1 125 ? 11.284 -4.885 -6.091 1.00 79.12 125 THR A C 1
ATOM 985 O O . THR A 1 125 ? 10.675 -5.034 -7.147 1.00 79.12 125 THR A O 1
ATOM 988 N N . ALA A 1 126 ? 10.789 -4.194 -5.068 1.00 88.44 126 ALA A N 1
ATOM 989 C CA . ALA A 1 126 ? 9.651 -3.285 -5.145 1.00 88.44 126 ALA A CA 1
ATOM 990 C C . ALA A 1 126 ? 10.141 -1.886 -4.753 1.00 88.44 126 ALA A C 1
ATOM 992 O O . ALA A 1 126 ? 11.010 -1.766 -3.887 1.00 88.44 126 ALA A O 1
ATOM 993 N N . LEU A 1 127 ? 9.613 -0.835 -5.379 1.00 90.75 127 LEU A N 1
ATOM 994 C CA . LEU A 1 127 ? 9.884 0.543 -4.962 1.00 90.75 127 LEU A CA 1
ATOM 995 C C . LEU A 1 127 ? 8.651 1.072 -4.242 1.00 90.75 127 LEU A C 1
ATOM 997 O O . LEU A 1 127 ? 7.601 1.217 -4.857 1.00 90.75 127 LEU A O 1
ATOM 1001 N N . LEU A 1 128 ? 8.777 1.346 -2.948 1.00 92.94 128 LEU A N 1
ATOM 1002 C CA . LEU A 1 128 ? 7.708 1.947 -2.156 1.00 92.94 128 LEU A CA 1
ATOM 1003 C C . LEU A 1 128 ? 7.799 3.468 -2.260 1.00 92.94 128 LEU A C 1
ATOM 1005 O O . LEU A 1 128 ? 8.895 4.030 -2.163 1.00 92.94 128 LEU A O 1
ATOM 1009 N N . LEU A 1 129 ? 6.663 4.141 -2.444 1.00 92.56 129 LEU A N 1
ATOM 1010 C CA . LEU A 1 129 ? 6.655 5.597 -2.401 1.00 92.56 129 LEU A CA 1
ATOM 1011 C C . LEU A 1 129 ? 6.960 6.063 -0.975 1.00 92.56 129 LEU A C 1
ATOM 1013 O O . LEU A 1 129 ? 6.231 5.746 -0.039 1.00 92.56 129 LEU A O 1
ATOM 1017 N N . HIS A 1 130 ? 8.024 6.849 -0.823 1.00 90.06 130 HIS A N 1
ATOM 1018 C CA . HIS A 1 130 ? 8.330 7.515 0.441 1.00 90.06 130 HIS A CA 1
ATOM 1019 C C . HIS A 1 130 ? 7.681 8.901 0.520 1.00 90.06 130 HIS A C 1
ATOM 1021 O O . HIS A 1 130 ? 7.052 9.244 1.515 1.00 90.06 130 HIS A O 1
ATOM 1027 N N . SER A 1 131 ? 7.823 9.699 -0.539 1.00 89.12 131 SER A N 1
ATOM 1028 C CA . SER A 1 131 ? 7.195 11.012 -0.658 1.00 89.12 131 SER A CA 1
ATOM 1029 C C . SER A 1 131 ? 7.107 11.442 -2.121 1.00 89.12 131 SER A C 1
ATOM 1031 O O . SER A 1 131 ? 7.911 11.028 -2.961 1.00 89.12 131 SER A O 1
ATOM 1033 N N . ARG A 1 132 ? 6.121 12.288 -2.426 1.00 86.62 132 ARG A N 1
ATOM 1034 C CA . ARG A 1 132 ? 5.957 12.954 -3.719 1.00 86.62 132 ARG A CA 1
ATOM 1035 C C . ARG A 1 132 ? 5.823 14.447 -3.455 1.00 86.62 132 ARG A C 1
ATOM 1037 O O . ARG A 1 132 ? 4.870 14.876 -2.814 1.00 86.62 132 ARG A O 1
ATOM 1044 N N . THR A 1 133 ? 6.781 15.227 -3.943 1.00 86.31 133 THR A N 1
ATOM 1045 C CA . THR A 1 133 ? 6.829 16.672 -3.699 1.00 86.31 133 THR A CA 1
ATOM 1046 C C . THR A 1 133 ? 6.908 17.410 -5.021 1.00 86.31 133 THR A C 1
ATOM 1048 O O . THR A 1 133 ? 7.812 17.168 -5.819 1.00 86.31 133 THR A O 1
ATOM 1051 N N . ASN A 1 134 ? 5.978 18.336 -5.236 1.00 86.38 134 ASN A N 1
ATOM 1052 C CA . ASN A 1 134 ? 6.003 19.243 -6.374 1.00 86.38 134 ASN A CA 1
ATOM 1053 C C . ASN A 1 134 ? 6.665 20.566 -5.960 1.00 86.38 134 ASN A C 1
ATOM 1055 O O . ASN A 1 134 ? 6.029 21.433 -5.361 1.00 86.38 134 ASN A O 1
ATOM 1059 N N . TYR A 1 135 ? 7.967 20.702 -6.207 1.00 86.81 135 TYR A N 1
ATOM 1060 C CA . TYR A 1 135 ? 8.713 21.890 -5.791 1.00 86.81 135 TYR A CA 1
ATOM 1061 C C . TYR A 1 135 ? 8.312 23.126 -6.603 1.00 86.81 135 TYR A C 1
ATOM 1063 O O . TYR A 1 135 ? 8.286 23.095 -7.829 1.00 86.81 135 TYR A O 1
ATOM 1071 N N . GLY A 1 136 ? 8.063 24.240 -5.910 1.00 87.31 136 GLY A N 1
ATO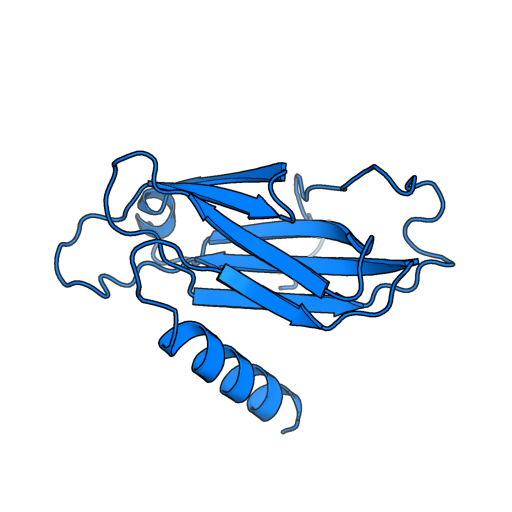M 1072 C CA . GLY A 1 136 ? 7.766 25.529 -6.544 1.00 87.31 136 GLY A CA 1
ATOM 1073 C C . GLY A 1 136 ? 6.348 25.663 -7.108 1.00 87.31 136 GLY A C 1
ATOM 1074 O O . GLY A 1 136 ? 6.045 26.684 -7.719 1.00 87.31 136 GLY A O 1
ATOM 1075 N N . ALA A 1 137 ? 5.481 24.671 -6.897 1.00 82.81 137 ALA A N 1
ATOM 1076 C CA . ALA A 1 137 ? 4.076 24.732 -7.276 1.00 82.81 137 ALA A CA 1
ATOM 1077 C C . ALA A 1 137 ? 3.186 25.141 -6.095 1.00 82.81 137 ALA A C 1
ATOM 1079 O O . ALA A 1 137 ? 3.476 24.824 -4.942 1.00 82.81 137 ALA A O 1
ATOM 1080 N N . ASN A 1 138 ? 2.065 25.800 -6.399 1.00 82.75 138 ASN A N 1
ATOM 1081 C CA . ASN A 1 138 ? 1.040 26.143 -5.406 1.00 82.75 138 ASN A CA 1
ATOM 1082 C C . ASN A 1 138 ? 0.042 25.000 -5.156 1.00 82.75 138 ASN A C 1
ATOM 1084 O O . ASN A 1 138 ? -0.850 25.143 -4.324 1.00 82.75 138 ASN A O 1
ATOM 1088 N N . ASN A 1 139 ? 0.160 23.890 -5.885 1.00 69.81 139 ASN A N 1
ATOM 1089 C CA . ASN A 1 139 ? -0.726 22.742 -5.787 1.00 69.81 139 ASN A CA 1
ATOM 1090 C C . ASN A 1 139 ? 0.036 21.414 -5.854 1.00 69.81 139 ASN A C 1
ATOM 1092 O O . ASN A 1 139 ? 1.087 21.276 -6.489 1.00 69.81 139 ASN A O 1
ATOM 1096 N N . THR A 1 140 ? -0.554 20.413 -5.215 1.00 65.06 140 THR A N 1
ATOM 1097 C CA . THR A 1 140 ? -0.251 19.004 -5.432 1.00 65.06 140 THR A CA 1
ATOM 1098 C C . THR A 1 140 ? -0.919 18.526 -6.723 1.00 65.06 140 THR A C 1
ATOM 1100 O O . THR A 1 140 ? -1.998 18.990 -7.089 1.00 65.06 140 THR A O 1
ATOM 1103 N N . ILE A 1 141 ? -0.235 17.636 -7.443 1.00 60.78 141 ILE A N 1
ATOM 1104 C CA . ILE A 1 141 ? -0.794 16.892 -8.577 1.00 60.78 141 ILE A CA 1
ATOM 1105 C C . ILE A 1 141 ? -1.106 15.504 -8.017 1.00 60.78 141 ILE A C 1
ATOM 1107 O O . ILE A 1 141 ? -0.181 14.846 -7.528 1.00 60.78 141 ILE A O 1
ATOM 1111 N N . GLU A 1 142 ? -2.383 15.124 -8.013 1.00 54.09 142 GLU A N 1
ATOM 1112 C CA . GLU A 1 142 ? -2.867 13.816 -7.541 1.00 54.09 142 GLU A CA 1
ATOM 1113 C C . GLU A 1 142 ? -2.942 12.762 -8.643 1.00 54.09 142 GLU A C 1
ATOM 1115 O O . GLU A 1 142 ? -3.128 13.150 -9.820 1.00 54.09 142 GLU A O 1
#

InterPro domains:
  IPR024788 Malectin-like domain [PF12819] (28-139)

Organism: Hevea brasiliensis (NCBI:txid3981)

Secondary structure (DSSP, 8-state):
-HHHHHHHHHHHHHHT--SSSEEEEEE--TT-EEEEEEEE--TTTTSS----EEEEEETTEEEEEEEGGGGGGSPPEEEEEEEE--SSEEEEEEEEEEES----S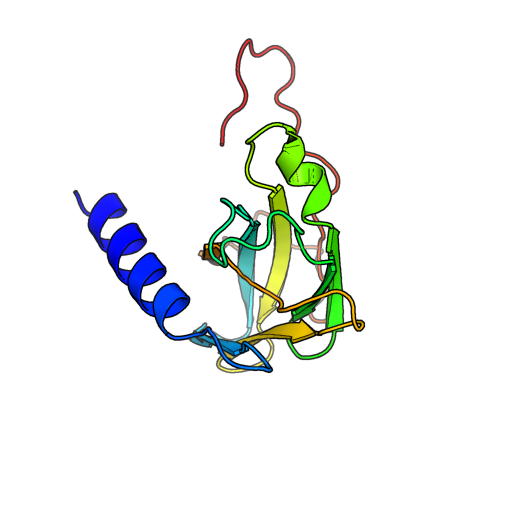EEEEEEE-TTTSSTT--TT-EEE------TT-SS---

Radius of gyration: 15.86 Å; chains: 1; bounding box: 39×40×36 Å

Foldseek 3Di:
DVVVVVVVVQQVQQVVQQDQKGKDKDQDDAQFKKKKKWKDQPVCPVVPPFFFWWFKDKPNHTQDIDDNVVCVVVDIDIKIKIAHHHDSIIIIITGHPPGDGDGTRGIDIGTDDCVPDCVVDDNPDMGTDPDDDDPPDPDDDD

pLDDT: mean 75.75, std 18.38, range [27.19, 95.19]

Sequence (142 aa):
MEELMMVLNMILVVLLSISLQAFSQVAIAIGHQFLFRAGFYYGNYDGLSKPPSFNLEIDGNFWATVTANSTSNNEPVYHEMIYMIKRDSAQVCLDNIGDGIPFISSLEATAIDMRNTYRLMENKTALLLHSRTNYGANNTIE